Protein AF-A0A9D7EKJ4-F1 (afdb_monomer_lite)

Secondary structure (DSSP, 8-state):
-EETTEE----HHHHHHHHHHHHHHHHHHHHHTTSS-HHHHHHHHHHHHHHHHTTS-----

Sequence (61 aa):
MVVDGKEHFITFDELTLSNNLAQEALVSLLIRKKIIEGQELLDEISRIRQDRYKTEPEQKP

Foldseek 3Di:
DQDPNDDDDADPVNVVVVVVVVVVVVVVVCVVVVVDDPVRVVVVVVVVVCVVVVPDDPPDD

pLDDT: mean 86.79, std 14.71, range [44.91, 98.44]

Radius of gyration: 16.97 Å; chains: 1; bounding box: 27×46×30 Å

Structure (mmCIF, N/CA/C/O backbone):
data_AF-A0A9D7EKJ4-F1
#
_entry.id   AF-A0A9D7EKJ4-F1
#
loop_
_atom_site.group_PDB
_atom_site.id
_atom_site.type_symbol
_atom_site.label_atom_id
_atom_site.label_alt_id
_atom_site.label_comp_id
_atom_site.label_asym_id
_atom_site.label_entity_id
_atom_site.label_seq_id
_atom_site.pdbx_PDB_ins_code
_atom_site.Cartn_x
_atom_site.Cartn_y
_atom_site.Cartn_z
_atom_site.occupancy
_atom_site.B_iso_or_equiv
_atom_site.auth_seq_id
_atom_site.auth_comp_id
_atom_site.auth_asym_id
_atom_site.auth_atom_id
_atom_site.pdbx_PDB_model_num
ATOM 1 N N . MET A 1 1 ? 14.566 -4.155 -14.801 1.00 62.88 1 MET A N 1
ATOM 2 C CA . MET A 1 1 ? 14.290 -5.252 -13.837 1.00 62.88 1 MET A CA 1
ATOM 3 C C . MET A 1 1 ? 14.733 -6.550 -14.489 1.00 62.88 1 MET A C 1
ATOM 5 O O . MET A 1 1 ? 14.552 -6.670 -15.695 1.00 62.88 1 MET A O 1
ATOM 9 N N . VAL A 1 2 ? 15.346 -7.480 -13.753 1.00 64.06 2 VAL A N 1
ATOM 10 C CA . VAL A 1 2 ? 15.703 -8.791 -14.319 1.00 64.06 2 VAL A CA 1
ATOM 11 C C . VAL A 1 2 ? 14.542 -9.742 -14.068 1.00 64.06 2 VAL A C 1
ATOM 13 O O . VAL A 1 2 ? 14.211 -10.010 -12.915 1.00 64.06 2 VAL A O 1
ATOM 16 N N . VAL A 1 3 ? 13.921 -10.219 -15.141 1.00 71.44 3 VAL A N 1
ATOM 17 C CA . VAL A 1 3 ? 12.878 -11.252 -15.106 1.00 71.44 3 VAL A CA 1
ATOM 18 C C . VAL A 1 3 ? 13.395 -12.407 -15.953 1.00 71.44 3 VAL A C 1
ATOM 20 O O . VAL A 1 3 ? 13.856 -12.189 -17.071 1.00 71.44 3 VAL A O 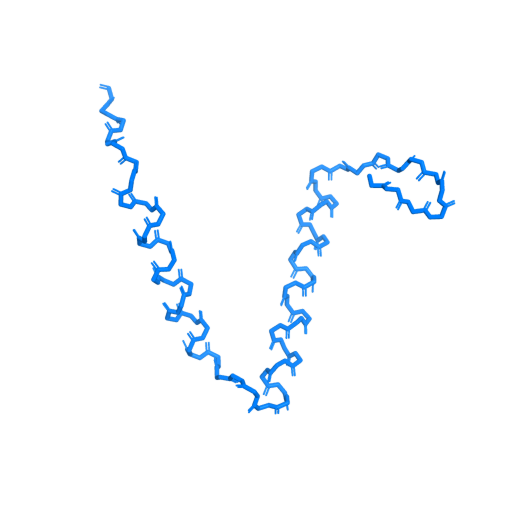1
ATOM 23 N N . ASP A 1 4 ? 13.422 -13.614 -15.388 1.00 72.31 4 ASP A N 1
ATOM 24 C CA . ASP A 1 4 ? 13.916 -14.831 -16.051 1.00 72.31 4 ASP A CA 1
ATOM 25 C C . ASP A 1 4 ? 15.311 -14.695 -16.695 1.00 72.31 4 ASP A C 1
ATOM 27 O O . ASP A 1 4 ? 15.587 -15.220 -17.773 1.00 72.31 4 ASP A O 1
ATOM 31 N N . GLY A 1 5 ? 16.213 -13.953 -16.041 1.00 78.62 5 GLY A N 1
ATOM 32 C CA . GLY A 1 5 ? 17.589 -13.754 -16.510 1.00 78.62 5 GLY A CA 1
ATOM 33 C C . GLY A 1 5 ? 17.733 -12.824 -17.719 1.00 78.62 5 GLY A C 1
ATOM 34 O O . GLY A 1 5 ? 18.846 -12.648 -18.210 1.00 78.62 5 GLY A O 1
ATOM 35 N N . LYS A 1 6 ? 16.643 -12.203 -18.190 1.00 78.31 6 LYS A N 1
ATOM 36 C CA . LYS A 1 6 ? 16.673 -11.165 -19.225 1.00 78.31 6 LYS A CA 1
ATOM 37 C C . LYS A 1 6 ? 16.530 -9.786 -18.600 1.00 78.31 6 LYS A C 1
ATOM 39 O O . LYS A 1 6 ? 15.707 -9.565 -17.709 1.00 78.31 6 LYS A O 1
ATOM 44 N N . GLU A 1 7 ? 17.329 -8.842 -19.085 1.00 79.50 7 GLU A N 1
ATOM 45 C CA . GLU A 1 7 ? 17.139 -7.435 -18.754 1.00 79.50 7 GLU A CA 1
ATOM 46 C C . GLU A 1 7 ? 15.901 -6.911 -19.476 1.00 79.50 7 GLU A C 1
ATOM 48 O O . GLU A 1 7 ? 15.858 -6.820 -20.702 1.00 79.50 7 GLU A O 1
ATOM 53 N N . HIS A 1 8 ? 14.880 -6.574 -18.694 1.00 80.69 8 HIS A N 1
ATOM 54 C CA . HIS A 1 8 ? 13.707 -5.869 -19.180 1.00 80.69 8 HIS A CA 1
ATOM 55 C C . HIS A 1 8 ? 13.855 -4.378 -18.877 1.00 80.69 8 HIS A C 1
ATOM 57 O O . HIS A 1 8 ? 14.001 -3.972 -17.712 1.00 80.69 8 HIS A O 1
ATOM 63 N N . PHE A 1 9 ? 13.800 -3.572 -19.939 1.00 85.75 9 PHE A N 1
ATOM 64 C CA . PHE A 1 9 ? 13.600 -2.132 -19.839 1.00 85.75 9 PHE A CA 1
ATOM 65 C C . PHE A 1 9 ? 12.178 -1.886 -19.347 1.00 85.75 9 PHE A C 1
ATOM 67 O O . PHE A 1 9 ? 11.227 -2.355 -19.962 1.00 85.75 9 PHE A O 1
ATOM 74 N N . ILE A 1 10 ? 12.059 -1.192 -18.218 1.00 86.00 10 ILE A N 1
ATOM 75 C CA . ILE A 1 10 ? 10.777 -0.808 -17.633 1.00 86.00 10 ILE A CA 1
ATOM 76 C C . ILE A 1 10 ? 10.641 0.694 -17.804 1.00 86.00 10 ILE A C 1
ATOM 78 O O . ILE A 1 10 ? 11.515 1.454 -17.378 1.00 86.00 10 ILE A O 1
ATOM 82 N N . THR A 1 11 ? 9.555 1.109 -18.438 1.00 93.06 11 THR A N 1
ATOM 83 C CA . THR A 1 11 ? 9.200 2.520 -18.553 1.00 93.06 11 THR A CA 1
ATOM 84 C C . THR A 1 11 ? 8.721 3.064 -17.207 1.00 93.06 11 THR A C 1
ATOM 86 O O . THR A 1 11 ? 8.275 2.327 -16.327 1.00 93.06 11 THR A O 1
ATOM 89 N N . PHE A 1 12 ? 8.800 4.382 -17.027 1.00 94.06 12 PHE A N 1
ATOM 90 C CA . PHE A 1 12 ? 8.301 5.027 -15.811 1.00 94.06 12 PHE A CA 1
ATOM 91 C C . PHE A 1 12 ? 6.811 4.728 -15.561 1.00 94.06 12 PHE A C 1
ATOM 93 O O . PHE A 1 12 ? 6.402 4.500 -14.420 1.00 94.06 12 PHE A O 1
ATOM 100 N N . ASP A 1 13 ? 6.020 4.670 -16.630 1.00 94.56 13 ASP A N 1
ATOM 101 C CA . ASP A 1 13 ? 4.586 4.401 -16.563 1.00 94.56 13 ASP A CA 1
ATOM 102 C C . ASP A 1 13 ? 4.303 2.962 -16.130 1.00 94.56 13 ASP A C 1
ATOM 104 O O . ASP A 1 13 ? 3.483 2.736 -15.241 1.00 94.56 13 ASP A O 1
ATOM 108 N N . GLU A 1 14 ? 5.030 1.988 -16.683 1.00 92.06 14 GLU A N 1
ATOM 109 C CA . GLU A 1 14 ? 4.929 0.586 -16.263 1.00 92.06 14 GLU A CA 1
ATOM 110 C C . GLU A 1 14 ? 5.330 0.407 -14.798 1.00 92.06 14 GLU A C 1
ATOM 112 O O . GLU A 1 14 ? 4.657 -0.310 -14.056 1.00 92.06 14 GLU A O 1
ATOM 117 N N . LEU A 1 15 ? 6.390 1.090 -14.356 1.00 93.31 15 LEU A N 1
ATOM 118 C CA . LEU A 1 15 ? 6.815 1.058 -12.960 1.00 93.31 15 LEU A CA 1
ATOM 119 C C . LEU A 1 15 ? 5.734 1.634 -12.039 1.00 93.31 15 LEU A C 1
ATOM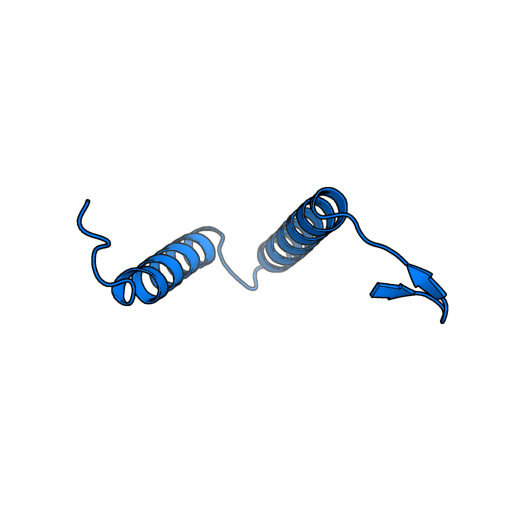 121 O O . LEU A 1 15 ? 5.413 1.039 -11.010 1.00 93.31 15 LEU A O 1
ATOM 125 N N . 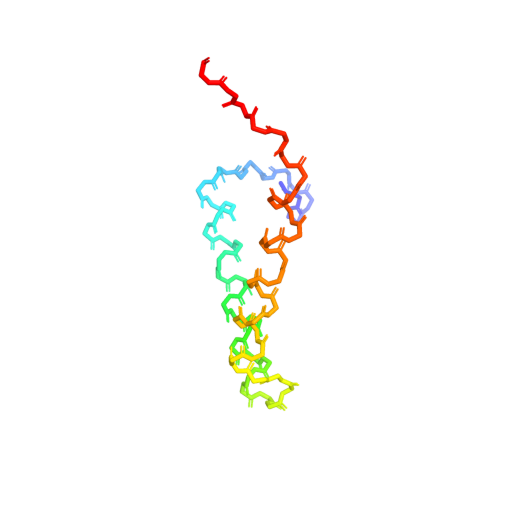THR A 1 16 ? 5.159 2.777 -12.411 1.00 95.88 16 THR A N 1
ATOM 126 C CA . THR A 1 16 ? 4.116 3.451 -11.628 1.00 95.88 16 THR A CA 1
ATOM 127 C C . THR A 1 16 ? 2.849 2.605 -11.557 1.00 95.88 16 THR A C 1
ATOM 129 O O . THR A 1 16 ? 2.304 2.400 -10.472 1.00 95.88 16 THR A O 1
ATOM 132 N N . LEU A 1 17 ? 2.413 2.049 -12.690 1.00 94.88 17 LEU A N 1
ATOM 133 C CA . LEU A 1 17 ? 1.261 1.156 -12.759 1.00 94.88 17 LEU A CA 1
ATOM 134 C C . LEU A 1 17 ? 1.478 -0.094 -11.900 1.00 94.88 17 LEU A C 1
ATOM 136 O O . LEU A 1 17 ? 0.628 -0.432 -11.076 1.00 94.88 17 LEU A O 1
ATOM 140 N N . SER A 1 18 ? 2.630 -0.752 -12.054 1.00 94.62 18 SER A N 1
ATOM 141 C CA . SER A 1 18 ? 2.970 -1.951 -11.288 1.00 94.62 18 SER A CA 1
ATOM 142 C C . SER A 1 18 ? 3.009 -1.672 -9.786 1.00 94.62 18 SER A C 1
ATOM 144 O O . SER A 1 18 ? 2.508 -2.477 -9.001 1.00 94.62 18 SER A O 1
ATOM 146 N N . ASN A 1 19 ? 3.578 -0.538 -9.371 1.00 96.31 19 ASN A N 1
ATOM 147 C CA . ASN A 1 19 ? 3.650 -0.166 -7.960 1.00 96.31 19 ASN A CA 1
ATOM 148 C C . ASN A 1 19 ? 2.262 0.097 -7.368 1.00 96.31 19 ASN A C 1
ATOM 150 O O . ASN A 1 19 ? 1.970 -0.403 -6.281 1.00 96.31 19 ASN A O 1
ATOM 154 N N . ASN A 1 20 ? 1.398 0.816 -8.089 1.00 96.56 20 ASN A N 1
ATOM 155 C CA . ASN A 1 20 ? 0.036 1.093 -7.635 1.00 96.56 20 ASN A CA 1
ATOM 156 C C . ASN A 1 20 ? -0.770 -0.203 -7.473 1.00 96.56 20 ASN A C 1
ATOM 158 O O . ASN A 1 20 ? -1.377 -0.419 -6.426 1.00 96.56 20 ASN A O 1
ATOM 162 N N . LEU A 1 21 ? -0.706 -1.103 -8.461 1.00 97.69 21 LEU A N 1
ATOM 163 C CA . LEU A 1 21 ? -1.388 -2.400 -8.405 1.00 97.69 21 LEU A CA 1
ATOM 164 C C . LEU A 1 21 ? -0.881 -3.267 -7.248 1.00 97.69 21 LEU A C 1
ATOM 166 O O . LEU A 1 21 ? -1.676 -3.865 -6.522 1.00 97.69 21 LEU A O 1
ATOM 170 N N . ALA A 1 22 ? 0.438 -3.330 -7.050 1.00 96.88 22 ALA A N 1
ATOM 171 C CA . ALA A 1 22 ? 1.028 -4.106 -5.966 1.00 96.88 22 ALA A CA 1
ATOM 172 C C . ALA A 1 22 ? 0.611 -3.572 -4.586 1.00 96.88 22 ALA A C 1
ATOM 174 O O . ALA A 1 22 ? 0.268 -4.356 -3.698 1.00 96.88 22 ALA A O 1
ATOM 175 N N . GLN A 1 23 ? 0.601 -2.247 -4.407 1.00 96.50 23 GLN A N 1
ATOM 176 C CA . GLN A 1 23 ? 0.169 -1.612 -3.161 1.00 96.50 23 GLN A CA 1
ATOM 177 C C . GLN A 1 23 ? -1.322 -1.829 -2.895 1.00 96.50 23 GLN A C 1
ATOM 179 O O . GLN A 1 23 ? -1.685 -2.216 -1.784 1.00 96.50 23 GLN A O 1
ATOM 184 N N . GLU A 1 24 ? -2.176 -1.648 -3.904 1.00 97.12 24 GLU A N 1
ATOM 185 C CA . GLU A 1 24 ? -3.616 -1.884 -3.784 1.00 97.12 24 GLU A CA 1
ATOM 186 C C . GLU A 1 24 ? -3.911 -3.338 -3.399 1.00 97.12 24 GLU A C 1
ATOM 188 O O . GLU A 1 24 ? -4.674 -3.594 -2.461 1.00 97.12 24 GLU A O 1
ATOM 193 N N . ALA A 1 25 ? -3.269 -4.295 -4.076 1.00 98.31 25 ALA A N 1
ATOM 194 C CA . ALA A 1 25 ? -3.436 -5.715 -3.799 1.00 98.31 25 ALA A CA 1
ATOM 195 C C . ALA A 1 25 ? -2.995 -6.070 -2.371 1.00 98.31 25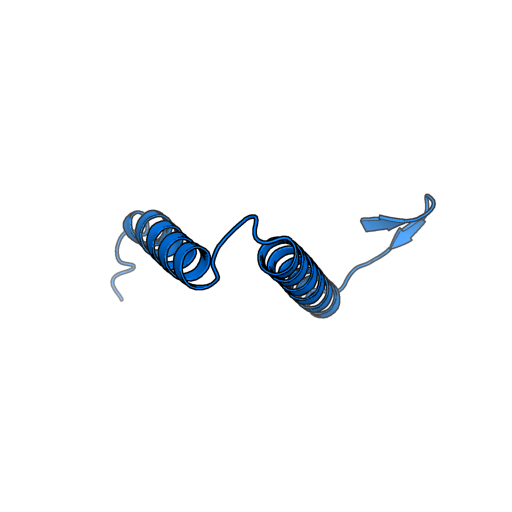 ALA A C 1
ATOM 197 O O . ALA A 1 25 ? -3.709 -6.787 -1.664 1.00 98.31 25 ALA A O 1
ATOM 198 N N . LEU A 1 26 ? -1.848 -5.544 -1.930 1.00 98.00 26 LEU A N 1
ATOM 199 C CA . LEU A 1 26 ? -1.327 -5.776 -0.586 1.00 98.00 26 LEU A CA 1
ATOM 200 C C . LEU A 1 26 ? -2.270 -5.218 0.485 1.00 98.00 26 LEU A C 1
ATOM 202 O O . LEU A 1 26 ? -2.689 -5.958 1.374 1.00 98.00 26 LEU A O 1
ATOM 206 N N . VAL A 1 27 ? -2.647 -3.942 0.384 1.00 96.75 27 VAL A N 1
ATOM 207 C CA . VAL A 1 27 ? -3.549 -3.286 1.344 1.00 96.75 27 VAL A CA 1
ATOM 208 C C . VAL A 1 27 ? -4.893 -4.006 1.400 1.00 96.75 27 VAL A C 1
ATOM 210 O O . VAL A 1 27 ? -5.371 -4.352 2.482 1.00 96.75 27 VAL A O 1
ATOM 213 N N . SER A 1 28 ? -5.472 -4.314 0.238 1.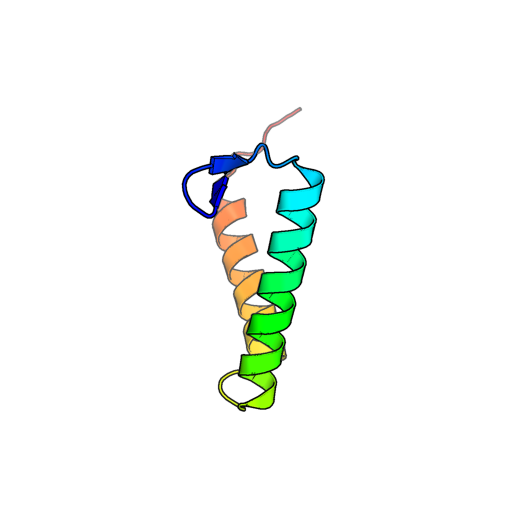00 97.50 28 SER A N 1
ATOM 214 C CA . SER A 1 28 ? -6.743 -5.033 0.148 1.00 97.50 28 SER A CA 1
ATOM 215 C C . SER A 1 28 ? -6.671 -6.405 0.815 1.00 97.50 28 SER A C 1
ATOM 217 O O . SER A 1 28 ? -7.606 -6.812 1.508 1.00 97.50 28 SER A O 1
ATOM 219 N N . LEU A 1 29 ? -5.562 -7.130 0.640 1.00 98.44 29 LEU A N 1
ATOM 220 C CA . LEU A 1 29 ? -5.356 -8.430 1.271 1.00 98.44 29 LEU A CA 1
ATOM 221 C C . LEU A 1 29 ? -5.264 -8.316 2.798 1.00 98.44 29 LEU A C 1
ATOM 223 O O . LEU A 1 29 ? -5.871 -9.129 3.498 1.00 98.44 29 LEU A O 1
ATOM 227 N N . LEU A 1 30 ? -4.536 -7.320 3.308 1.00 98.12 30 LEU A N 1
ATOM 228 C CA . LEU A 1 30 ? -4.371 -7.089 4.746 1.00 98.12 30 LEU A CA 1
ATOM 229 C C . LEU A 1 30 ? -5.698 -6.712 5.415 1.00 98.12 30 LEU A C 1
ATOM 231 O O . LEU A 1 30 ? -6.046 -7.302 6.439 1.00 98.12 30 LEU A O 1
ATOM 235 N N . ILE A 1 31 ? -6.482 -5.823 4.796 1.00 97.19 31 ILE A N 1
ATOM 236 C CA . ILE A 1 31 ? -7.818 -5.442 5.282 1.00 97.19 31 ILE A CA 1
ATOM 237 C C . ILE A 1 31 ? -8.763 -6.648 5.251 1.00 97.19 31 ILE A C 1
ATOM 239 O O . ILE A 1 31 ? -9.426 -6.951 6.242 1.00 97.19 31 ILE A O 1
ATOM 243 N N . ARG A 1 32 ? -8.798 -7.407 4.145 1.00 97.94 32 ARG A N 1
ATOM 244 C CA . ARG A 1 32 ? -9.634 -8.619 4.034 1.00 97.94 32 ARG A CA 1
ATOM 245 C C . ARG A 1 32 ? -9.286 -9.675 5.079 1.00 97.94 32 ARG A C 1
ATOM 247 O O . ARG A 1 32 ? -10.174 -10.380 5.552 1.00 97.94 32 ARG A O 1
ATOM 254 N N . LYS A 1 33 ? -8.003 -9.802 5.423 1.00 98.44 33 LYS A N 1
ATOM 255 C CA . LYS A 1 33 ? -7.519 -10.686 6.493 1.00 98.44 33 LYS A CA 1
ATOM 256 C C . LYS A 1 33 ? -7.693 -10.089 7.893 1.00 98.44 33 LYS A C 1
ATOM 258 O O . LYS A 1 33 ? -7.365 -10.777 8.854 1.00 98.44 33 LYS A O 1
ATOM 263 N N . LYS A 1 34 ? -8.233 -8.868 8.005 1.00 97.62 34 LYS A N 1
ATOM 264 C CA . LYS A 1 34 ? -8.426 -8.117 9.254 1.00 97.62 34 LYS A CA 1
ATOM 265 C C . LYS A 1 34 ? -7.125 -7.932 10.045 1.00 97.62 34 LYS A C 1
ATOM 267 O O . LYS A 1 34 ? -7.131 -8.014 11.267 1.00 97.62 34 LYS A O 1
ATOM 272 N N . ILE A 1 35 ? -6.010 -7.750 9.335 1.00 98.25 35 ILE A N 1
ATOM 273 C CA . ILE A 1 35 ? -4.688 -7.515 9.938 1.00 98.25 35 ILE A CA 1
ATOM 274 C C . ILE A 1 35 ? -4.506 -6.031 10.275 1.00 98.25 35 ILE A C 1
ATOM 276 O O . ILE A 1 35 ? -3.884 -5.719 11.282 1.00 98.25 35 ILE A O 1
ATOM 280 N N . ILE A 1 36 ? -5.053 -5.145 9.439 1.00 97.38 36 ILE A N 1
ATOM 281 C CA . ILE A 1 36 ? -5.063 -3.688 9.629 1.00 97.38 36 ILE A CA 1
ATOM 282 C C . ILE A 1 36 ? -6.467 -3.147 9.356 1.00 97.38 36 ILE A C 1
ATOM 284 O O . ILE A 1 36 ? -7.253 -3.790 8.645 1.00 97.38 36 ILE A O 1
ATOM 288 N N . GLU A 1 37 ? -6.747 -1.939 9.833 1.00 97.38 37 GLU A N 1
ATOM 289 C CA . GLU A 1 37 ? -7.928 -1.173 9.431 1.00 97.38 37 GLU A CA 1
ATOM 290 C C . GLU A 1 37 ? -7.594 -0.148 8.338 1.00 97.38 37 GLU A C 1
ATOM 292 O O . GLU A 1 37 ? -6.487 0.381 8.257 1.00 97.38 37 GLU A O 1
ATOM 297 N N . GLY A 1 38 ? -8.568 0.165 7.475 1.00 94.56 38 GLY A N 1
ATOM 298 C CA . GLY A 1 38 ? -8.360 1.142 6.400 1.00 94.56 38 GLY A CA 1
ATOM 299 C C . GLY A 1 38 ? -8.015 2.542 6.922 1.00 94.56 38 GLY A C 1
ATOM 300 O O . GLY A 1 38 ? -7.198 3.232 6.319 1.00 94.56 38 GLY A O 1
ATOM 301 N N . GLN A 1 39 ? -8.595 2.939 8.058 1.00 95.81 39 GLN A N 1
ATOM 302 C CA . GLN A 1 39 ? -8.319 4.235 8.677 1.00 95.81 39 GLN A CA 1
ATOM 303 C C . GLN A 1 39 ? -6.888 4.314 9.225 1.00 95.81 39 GLN A C 1
ATOM 305 O O . GLN A 1 39 ? -6.199 5.298 8.974 1.00 95.81 39 GLN A O 1
ATOM 310 N N . GLU A 1 40 ? -6.415 3.249 9.877 1.00 95.94 40 GLU A N 1
ATOM 311 C CA . GLU A 1 40 ? -5.049 3.148 10.407 1.00 95.94 40 GLU A CA 1
ATOM 312 C C . GLU A 1 40 ? -3.996 3.378 9.309 1.00 95.94 40 GLU A C 1
ATOM 314 O O . GLU A 1 40 ? -3.026 4.111 9.501 1.00 95.94 40 GLU A O 1
ATOM 319 N N . LEU A 1 41 ? -4.225 2.829 8.111 1.00 94.94 41 LEU A N 1
ATOM 320 C CA . LEU A 1 41 ? -3.356 3.061 6.958 1.00 94.94 41 LEU A CA 1
ATOM 321 C C . LEU A 1 41 ? -3.342 4.534 6.511 1.00 94.94 41 LEU A C 1
ATOM 323 O O . LEU A 1 41 ? -2.281 5.060 6.170 1.00 94.94 41 LEU A O 1
ATOM 327 N N . LEU A 1 42 ? -4.499 5.201 6.472 1.00 95.19 42 LEU A N 1
ATOM 328 C CA . LEU A 1 42 ? -4.595 6.610 6.066 1.00 95.19 42 LEU A CA 1
ATOM 329 C C . LEU A 1 42 ? -3.882 7.537 7.056 1.00 95.19 42 LEU A C 1
ATOM 331 O O . LEU A 1 42 ? -3.215 8.496 6.643 1.00 95.19 42 LEU A O 1
ATOM 335 N N . ASP A 1 43 ? -3.989 7.229 8.344 1.00 96.75 43 ASP A N 1
ATOM 336 C CA . ASP A 1 43 ? -3.320 7.969 9.409 1.00 96.75 43 ASP A CA 1
ATOM 337 C C . ASP A 1 43 ? -1.797 7.807 9.292 1.00 96.75 43 ASP A C 1
ATOM 339 O O . ASP A 1 43 ? -1.058 8.795 9.319 1.00 96.75 43 ASP A O 1
ATOM 343 N N . GLU A 1 44 ? -1.323 6.586 9.039 1.00 95.56 44 GLU A N 1
ATOM 344 C CA . GLU A 1 44 ? 0.099 6.297 8.850 1.00 95.56 44 GLU A CA 1
ATOM 345 C C . GLU A 1 44 ? 0.669 6.960 7.584 1.00 95.56 44 GLU A C 1
ATOM 347 O O . GLU A 1 44 ? 1.752 7.551 7.618 1.00 95.56 44 GLU A O 1
ATOM 352 N N . ILE A 1 45 ? -0.078 6.963 6.472 1.00 94.00 45 ILE A N 1
ATOM 353 C CA . ILE A 1 45 ? 0.297 7.714 5.262 1.00 94.00 45 ILE A CA 1
ATOM 354 C C . ILE A 1 45 ? 0.441 9.205 5.585 1.00 94.00 45 ILE A C 1
ATOM 356 O O . ILE A 1 45 ? 1.402 9.847 5.149 1.00 94.00 45 ILE A O 1
ATOM 360 N N . SER A 1 46 ? -0.495 9.763 6.352 1.00 94.62 46 SER A N 1
ATOM 361 C CA . SER A 1 46 ? -0.472 11.174 6.744 1.00 94.62 46 SER A CA 1
ATOM 362 C C . SER A 1 46 ? 0.732 11.490 7.633 1.00 94.62 46 SER A C 1
ATOM 364 O O . SER A 1 46 ? 1.429 12.476 7.379 1.00 94.62 46 SER A O 1
ATOM 366 N N . ARG A 1 47 ? 1.041 10.623 8.604 1.00 96.00 47 ARG A N 1
ATOM 367 C CA . ARG A 1 47 ? 2.233 10.724 9.457 1.00 96.00 47 ARG A CA 1
ATOM 368 C C . ARG A 1 47 ? 3.519 10.706 8.629 1.00 96.00 47 ARG A C 1
ATOM 370 O O . ARG 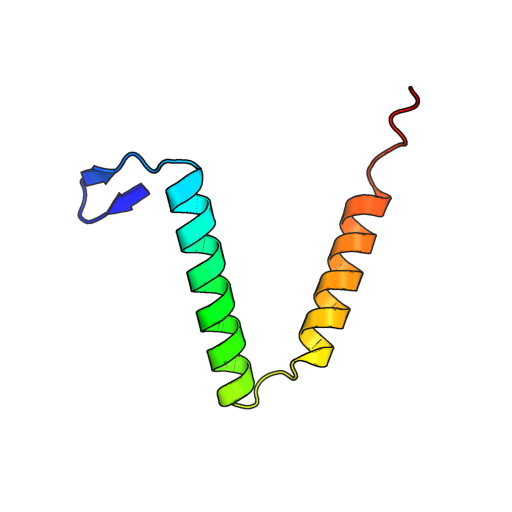A 1 47 ? 4.338 11.613 8.751 1.00 96.00 47 ARG A O 1
ATOM 377 N N . ILE A 1 48 ? 3.675 9.728 7.733 1.00 94.06 48 ILE A N 1
ATOM 378 C CA . ILE A 1 48 ? 4.866 9.599 6.879 1.00 94.06 48 ILE A CA 1
ATOM 379 C C . ILE A 1 48 ? 5.034 10.823 5.976 1.00 94.06 48 ILE A C 1
ATOM 381 O O . ILE A 1 48 ? 6.155 11.306 5.812 1.00 94.06 48 ILE A O 1
ATOM 385 N N . ARG A 1 49 ? 3.943 11.341 5.393 1.00 91.25 49 ARG A N 1
ATOM 386 C CA . ARG A 1 49 ? 3.983 12.583 4.606 1.00 91.25 49 ARG A CA 1
ATOM 387 C C . ARG A 1 49 ? 4.505 13.729 5.459 1.00 91.25 49 ARG A C 1
ATOM 389 O O . ARG A 1 49 ? 5.480 14.363 5.076 1.00 91.25 49 ARG A O 1
ATOM 396 N N . GLN A 1 50 ? 3.905 13.962 6.623 1.00 91.25 50 GLN A N 1
ATOM 397 C CA . GLN A 1 50 ? 4.352 15.021 7.525 1.00 91.25 50 GLN A CA 1
ATOM 398 C C . GLN A 1 50 ? 5.836 14.876 7.876 1.00 91.25 50 GLN A C 1
ATOM 400 O O . GLN A 1 50 ? 6.562 15.861 7.841 1.00 91.25 50 GLN A O 1
ATOM 405 N N . ASP A 1 51 ? 6.313 13.668 8.162 1.00 91.06 51 ASP A N 1
ATOM 406 C CA . ASP A 1 51 ? 7.709 13.448 8.544 1.00 91.06 51 ASP A CA 1
ATOM 407 C C . ASP A 1 51 ? 8.691 13.664 7.383 1.00 91.06 51 ASP A C 1
ATOM 409 O O . ASP A 1 51 ? 9.764 14.233 7.590 1.00 91.06 51 ASP A O 1
ATOM 413 N N . ARG A 1 52 ? 8.314 13.296 6.151 1.00 86.75 52 ARG A N 1
ATOM 414 C CA . ARG A 1 52 ? 9.136 13.550 4.955 1.00 86.75 52 ARG A CA 1
ATOM 415 C C . ARG A 1 52 ? 9.153 15.022 4.550 1.00 86.75 52 ARG A C 1
ATOM 417 O O . ARG A 1 52 ? 10.206 15.531 4.195 1.00 86.75 52 ARG A O 1
ATOM 424 N N . TYR A 1 53 ? 8.020 15.716 4.629 1.00 73.38 53 TYR A N 1
ATOM 425 C CA . TYR A 1 53 ? 7.927 17.117 4.201 1.00 73.38 53 TYR A CA 1
ATOM 426 C C . TYR A 1 53 ? 8.392 18.120 5.269 1.00 73.38 53 TYR A C 1
ATOM 428 O O . TYR A 1 53 ? 8.666 19.268 4.945 1.00 73.38 53 TYR A O 1
ATOM 436 N N . LYS A 1 54 ? 8.568 17.705 6.533 1.00 64.88 54 LYS A N 1
ATOM 437 C CA . LYS A 1 54 ? 9.219 18.528 7.576 1.00 64.88 54 LYS A CA 1
ATOM 438 C C . LYS A 1 54 ? 10.707 18.802 7.308 1.00 64.88 54 LYS A C 1
ATOM 440 O O . LYS A 1 54 ? 11.273 19.676 7.955 1.00 64.88 54 LYS A O 1
ATOM 445 N N . THR A 1 55 ? 11.353 18.041 6.421 1.00 57.72 55 THR A N 1
ATOM 446 C CA . THR A 1 55 ? 12.798 18.146 6.140 1.00 57.72 55 THR A CA 1
ATOM 447 C C . THR A 1 55 ? 13.137 18.855 4.831 1.00 57.72 55 THR A C 1
ATOM 449 O O . THR A 1 55 ? 14.319 19.017 4.537 1.00 57.72 55 THR A O 1
ATOM 452 N N . GLU A 1 56 ? 12.151 19.336 4.072 1.00 58.47 56 GLU A N 1
ATOM 453 C CA . GLU A 1 56 ? 12.421 20.208 2.928 1.00 58.47 56 GLU A CA 1
ATOM 454 C C . GLU A 1 56 ? 12.562 21.653 3.437 1.00 58.47 56 GLU A C 1
ATOM 456 O O . GLU A 1 56 ? 11.564 22.238 3.865 1.00 58.47 56 GLU A O 1
ATOM 461 N N . PRO A 1 57 ? 13.773 22.256 3.460 1.00 52.44 57 PRO A N 1
ATOM 462 C CA . PRO A 1 57 ? 13.871 23.691 3.678 1.00 52.44 57 PRO A CA 1
ATOM 463 C C . PRO A 1 57 ? 13.081 24.369 2.562 1.00 52.44 57 PRO A C 1
ATOM 465 O O . PRO A 1 57 ? 13.246 24.010 1.395 1.00 52.44 57 PRO A O 1
ATOM 468 N N . GLU A 1 58 ? 12.217 25.316 2.939 1.00 55.53 58 GLU A N 1
ATOM 469 C CA . GLU A 1 58 ? 11.478 26.174 2.017 1.00 55.53 58 GLU A CA 1
ATOM 470 C C . GLU A 1 58 ? 12.388 26.557 0.846 1.00 55.53 58 GLU A C 1
ATOM 472 O O . GLU A 1 58 ? 13.342 27.325 1.011 1.00 55.53 58 GLU A O 1
ATOM 477 N N . GLN A 1 59 ? 12.116 26.021 -0.345 1.00 55.94 59 GLN A N 1
ATOM 478 C CA . GLN A 1 59 ? 12.641 26.621 -1.559 1.00 55.94 59 GLN A CA 1
ATOM 479 C C . GLN A 1 59 ? 11.909 27.954 -1.693 1.00 55.94 59 GLN A C 1
ATOM 481 O O . GLN A 1 59 ? 10.807 28.026 -2.236 1.00 55.94 59 GLN A O 1
ATOM 486 N N . LYS A 1 60 ? 12.481 28.996 -1.079 1.00 44.91 60 LYS A N 1
ATOM 487 C CA . LYS A 1 60 ? 12.058 30.371 -1.318 1.00 44.91 60 LYS A CA 1
ATOM 488 C C . LYS A 1 60 ? 12.156 30.643 -2.824 1.00 44.91 60 LYS A C 1
ATOM 490 O O . LYS A 1 60 ? 13.141 30.209 -3.427 1.00 44.91 60 LYS A O 1
ATOM 495 N N . PRO A 1 61 ? 11.147 31.317 -3.402 1.00 58.53 61 PRO A N 1
ATOM 496 C CA . PRO A 1 61 ? 11.154 31.700 -4.809 1.00 58.53 61 PRO A CA 1
ATOM 497 C C . PRO A 1 61 ? 12.325 32.628 -5.149 1.00 58.53 61 PRO A C 1
ATOM 499 O O . PRO A 1 61 ? 12.797 33.354 -4.240 1.00 58.53 61 PRO A O 1
#